Protein AF-D3ASJ3-F1 (afdb_monomer)

Radius of gyration: 15.0 Å; Cα contacts (8 Å, |Δi|>4): 139; chains: 1; bounding box: 30×19×46 Å

pLDDT: mean 93.21, std 3.1, range [78.81, 96.62]

Mean predicted aligned erro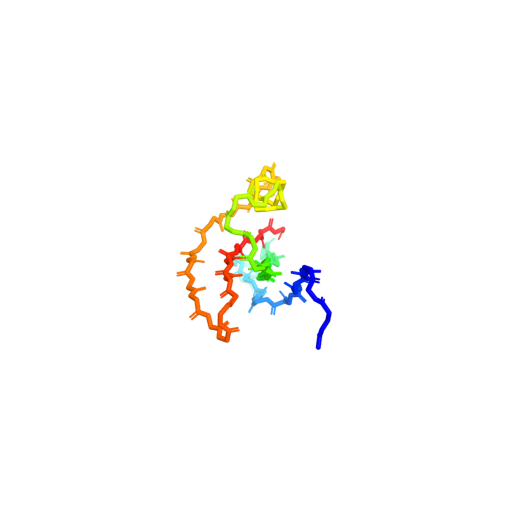r: 3.72 Å

Sequence (72 aa):
MKYPAIVYALDDIENTFANDGVYLSARKYSVTVIDSDPDSSLVGKVASMPTSRFNRHYTKDNLNHDVFEIFF

Structure (mmCIF, N/CA/C/O backbone):
data_AF-D3ASJ3-F1
#
_entry.id   AF-D3ASJ3-F1
#
loop_
_atom_site.group_PDB
_atom_site.id
_atom_site.type_symbol
_atom_site.label_atom_id
_atom_site.label_alt_id
_atom_site.label_comp_id
_atom_site.label_asym_id
_atom_site.label_entity_id
_atom_site.label_seq_id
_atom_site.pdbx_PDB_ins_code
_atom_site.Cartn_x
_atom_site.Cartn_y
_atom_site.Cartn_z
_atom_site.occupancy
_atom_site.B_iso_or_equiv
_atom_site.auth_seq_id
_atom_site.auth_comp_id
_atom_site.auth_asym_id
_atom_site.auth_atom_id
_atom_site.pdbx_PDB_model_num
ATOM 1 N N . MET A 1 1 ? -10.391 -14.047 10.712 1.00 78.81 1 MET A N 1
ATOM 2 C CA . MET A 1 1 ? 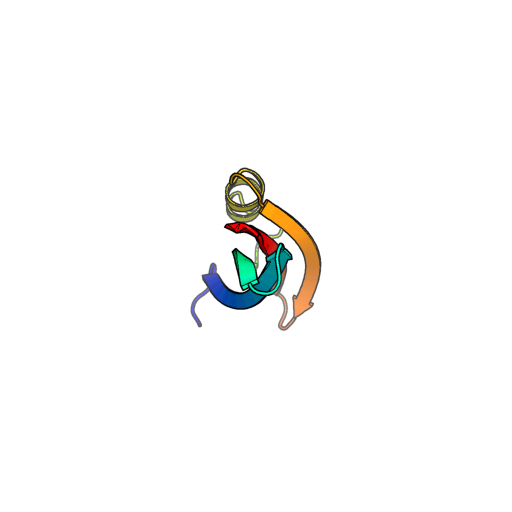-9.167 -13.233 10.898 1.00 78.81 1 MET A CA 1
ATOM 3 C C . MET A 1 1 ? -9.114 -12.754 12.341 1.00 78.81 1 MET A C 1
ATOM 5 O O . MET A 1 1 ? -10.168 -12.675 12.958 1.00 78.81 1 MET A O 1
ATOM 9 N N . LYS A 1 2 ? -7.920 -12.505 12.893 1.00 89.62 2 LYS A N 1
ATOM 10 C CA . LYS A 1 2 ? -7.743 -11.860 14.205 1.00 89.62 2 LYS A CA 1
ATOM 11 C C . LYS A 1 2 ? -7.251 -10.440 13.959 1.00 89.62 2 LYS A C 1
ATOM 13 O O . LYS A 1 2 ? -6.322 -10.292 13.176 1.00 89.62 2 LYS A O 1
ATOM 18 N N . TYR A 1 3 ? -7.881 -9.457 14.591 1.00 91.06 3 TYR A N 1
ATOM 19 C CA . TYR A 1 3 ? -7.557 -8.041 14.427 1.00 91.06 3 TYR A CA 1
ATOM 20 C C . TYR A 1 3 ? -6.715 -7.541 15.613 1.00 91.06 3 TYR A C 1
ATOM 22 O O . TYR A 1 3 ? -6.892 -8.064 16.718 1.00 91.06 3 TYR A O 1
ATOM 30 N N . PRO A 1 4 ? -5.810 -6.569 15.405 1.00 92.75 4 PRO A N 1
ATOM 31 C CA . PRO A 1 4 ? -5.489 -5.928 14.127 1.00 92.75 4 PRO A CA 1
ATOM 32 C C . PRO A 1 4 ? -4.782 -6.872 13.142 1.00 92.75 4 PRO A C 1
ATOM 34 O O . PRO A 1 4 ? -4.053 -7.779 13.545 1.00 92.75 4 PRO A O 1
ATOM 37 N N . ALA A 1 5 ? -5.024 -6.679 11.845 1.00 94.44 5 ALA A N 1
ATOM 38 C CA . ALA A 1 5 ? -4.462 -7.505 10.777 1.00 94.44 5 ALA A CA 1
ATOM 39 C C . ALA A 1 5 ? -3.972 -6.651 9.609 1.00 94.44 5 ALA A C 1
ATOM 41 O O . ALA A 1 5 ? -4.577 -5.636 9.278 1.00 94.44 5 ALA A O 1
ATOM 42 N N . ILE A 1 6 ? -2.918 -7.111 8.937 1.00 94.56 6 ILE A N 1
ATOM 43 C CA . ILE A 1 6 ? -2.477 -6.558 7.657 1.00 94.56 6 ILE A CA 1
ATOM 44 C C . ILE A 1 6 ? -2.692 -7.633 6.599 1.00 94.56 6 ILE A C 1
ATOM 46 O O . ILE A 1 6 ? -2.161 -8.740 6.707 1.00 94.56 6 ILE A O 1
ATOM 50 N N . VAL A 1 7 ? -3.488 -7.312 5.587 1.00 95.38 7 VAL A N 1
ATOM 51 C CA . VAL A 1 7 ? -3.718 -8.168 4.424 1.00 95.38 7 VAL A CA 1
ATOM 52 C C . VAL A 1 7 ? -2.850 -7.658 3.284 1.00 95.38 7 VAL A C 1
ATOM 54 O O . VAL A 1 7 ? -2.942 -6.491 2.917 1.00 95.38 7 VAL A O 1
ATOM 57 N N . TYR A 1 8 ? -2.011 -8.534 2.737 1.00 93.62 8 TYR A N 1
ATOM 58 C CA . TYR A 1 8 ? -1.118 -8.244 1.619 1.00 93.62 8 TYR A CA 1
ATOM 59 C C . TYR A 1 8 ? -1.504 -9.111 0.423 1.00 93.62 8 TYR A C 1
ATOM 61 O O . TYR A 1 8 ? -1.598 -10.333 0.554 1.00 93.62 8 TYR A O 1
ATOM 69 N N . ALA A 1 9 ? -1.722 -8.487 -0.730 1.00 95.44 9 ALA A N 1
ATOM 70 C CA . ALA A 1 9 ? -2.084 -9.173 -1.962 1.00 95.44 9 ALA A CA 1
ATOM 71 C C . ALA A 1 9 ? -1.357 -8.559 -3.162 1.00 95.44 9 ALA A C 1
ATOM 73 O O . ALA A 1 9 ? -1.142 -7.349 -3.212 1.00 95.44 9 ALA A O 1
ATOM 74 N N . LEU A 1 10 ? -0.991 -9.397 -4.136 1.00 94.81 10 LEU A N 1
ATOM 75 C CA . LEU A 1 10 ? -0.587 -8.917 -5.457 1.00 94.81 10 LEU A CA 1
ATOM 76 C C . LEU A 1 10 ? -1.807 -8.269 -6.118 1.00 94.81 10 LEU A C 1
ATOM 78 O O . LEU A 1 10 ? -2.850 -8.911 -6.217 1.00 94.81 10 LEU A O 1
ATOM 82 N N . ASP A 1 11 ? -1.662 -7.010 -6.518 1.00 93.81 11 ASP A N 1
ATOM 83 C CA . ASP A 1 11 ? -2.712 -6.227 -7.173 1.00 93.81 11 ASP A CA 1
ATOM 84 C C . ASP A 1 11 ? -2.539 -6.282 -8.692 1.00 93.81 11 ASP A C 1
ATOM 86 O O . ASP A 1 11 ? -3.484 -6.604 -9.405 1.00 93.81 11 ASP A O 1
ATOM 90 N N . ASP A 1 12 ? -1.316 -6.041 -9.179 1.00 93.75 12 ASP A N 1
ATOM 91 C CA . ASP A 1 12 ? -1.017 -6.044 -10.613 1.00 93.75 12 ASP A CA 1
ATOM 92 C C . ASP A 1 12 ? 0.470 -6.314 -10.913 1.00 93.75 12 ASP A C 1
ATOM 94 O O . ASP A 1 12 ? 1.340 -6.210 -10.039 1.00 93.75 12 ASP A O 1
ATOM 98 N N . ILE A 1 13 ? 0.768 -6.646 -12.170 1.00 93.75 13 ILE A N 1
ATOM 99 C CA . ILE A 1 13 ? 2.116 -6.646 -12.741 1.00 93.75 13 ILE A CA 1
ATOM 100 C C . ILE A 1 13 ? 2.082 -5.801 -14.016 1.00 93.75 13 ILE A C 1
ATOM 102 O O . ILE A 1 13 ? 1.640 -6.257 -15.071 1.00 93.75 13 ILE A O 1
ATOM 106 N N . GLU A 1 14 ? 2.568 -4.569 -13.913 1.00 92.12 14 GLU A N 1
ATOM 107 C CA . GLU A 1 14 ? 2.522 -3.590 -14.991 1.00 92.12 14 GLU A CA 1
ATOM 108 C C . GLU A 1 14 ? 3.798 -3.663 -15.836 1.00 92.12 14 GLU A C 1
ATOM 110 O O . GLU A 1 14 ? 4.914 -3.525 -15.328 1.00 92.12 14 GLU A O 1
ATOM 115 N N . ASN A 1 15 ? 3.635 -3.887 -17.141 1.00 93.81 15 ASN A N 1
ATOM 116 C CA . ASN A 1 15 ? 4.746 -3.944 -18.084 1.00 93.81 15 ASN A CA 1
ATOM 117 C C . ASN A 1 15 ? 4.866 -2.634 -18.867 1.00 93.81 15 ASN A C 1
ATOM 119 O O . ASN A 1 15 ? 3.945 -2.238 -19.580 1.00 93.81 15 ASN A O 1
ATOM 123 N N . THR A 1 16 ? 6.045 -2.022 -18.814 1.00 93.56 16 THR A N 1
ATOM 124 C CA . THR A 1 16 ? 6.448 -0.936 -19.710 1.00 93.56 16 THR A CA 1
ATOM 125 C C . THR A 1 16 ? 7.232 -1.528 -20.870 1.00 93.56 16 THR A C 1
ATOM 127 O O . THR A 1 16 ? 8.190 -2.272 -20.659 1.00 93.56 16 THR A O 1
ATOM 130 N N . PHE A 1 17 ? 6.858 -1.182 -22.099 1.00 95.00 17 PHE A N 1
ATOM 131 C CA . PHE A 1 17 ? 7.461 -1.727 -23.315 1.00 95.00 17 PHE A CA 1
ATOM 132 C C . PHE A 1 17 ? 8.402 -0.717 -23.982 1.00 95.00 17 PHE A C 1
ATOM 134 O O . PHE A 1 17 ? 8.113 0.479 -24.009 1.00 95.00 17 PHE A O 1
ATOM 141 N N . ALA A 1 18 ? 9.514 -1.198 -24.544 1.00 95.25 18 ALA A N 1
ATOM 142 C CA . ALA A 1 18 ? 10.405 -0.429 -25.414 1.00 95.25 18 ALA A CA 1
ATOM 143 C C . ALA A 1 18 ? 11.103 -1.362 -26.416 1.00 95.25 18 ALA A C 1
ATOM 145 O O . ALA A 1 18 ? 11.441 -2.492 -26.069 1.00 95.25 18 ALA A O 1
ATOM 146 N N . ASN A 1 19 ? 11.349 -0.880 -27.641 1.00 93.62 19 ASN A N 1
ATOM 147 C CA . ASN A 1 19 ? 12.004 -1.639 -28.721 1.00 93.62 19 ASN A CA 1
ATOM 148 C C . ASN A 1 19 ? 11.404 -3.046 -28.924 1.00 93.62 19 ASN A C 1
ATOM 150 O O . ASN A 1 19 ? 12.128 -4.039 -28.916 1.00 93.62 19 ASN A O 1
ATOM 154 N N . ASP A 1 20 ? 10.075 -3.124 -29.045 1.00 93.56 20 ASP A N 1
ATOM 155 C CA . ASP A 1 20 ? 9.313 -4.366 -29.261 1.00 93.56 20 ASP A CA 1
ATOM 156 C C . ASP A 1 20 ? 9.473 -5.442 -28.163 1.00 93.56 20 ASP A C 1
ATOM 158 O O . ASP A 1 20 ? 9.108 -6.602 -28.359 1.00 93.56 20 ASP A O 1
ATOM 162 N N . GLY A 1 21 ? 9.970 -5.065 -26.978 1.00 92.50 21 GLY A N 1
ATOM 163 C CA . GLY A 1 21 ? 10.114 -5.944 -25.815 1.00 92.50 21 GLY A CA 1
ATOM 164 C C . GLY A 1 21 ? 9.643 -5.309 -24.505 1.00 92.50 21 GLY A C 1
ATOM 165 O O . GLY A 1 21 ? 9.355 -4.113 -24.433 1.00 92.50 21 GLY A O 1
ATOM 166 N N . VAL A 1 22 ? 9.562 -6.120 -23.445 1.00 94.25 22 VAL A N 1
ATOM 167 C CA . VAL A 1 22 ? 9.307 -5.630 -22.080 1.00 94.25 22 VAL A CA 1
ATOM 168 C C . VAL A 1 22 ? 10.581 -4.976 -21.559 1.00 94.25 22 VAL A C 1
ATOM 170 O O . VAL A 1 22 ? 11.608 -5.632 -21.402 1.00 94.25 22 VAL A O 1
ATOM 173 N N . TYR A 1 23 ? 10.501 -3.679 -21.293 1.00 94.50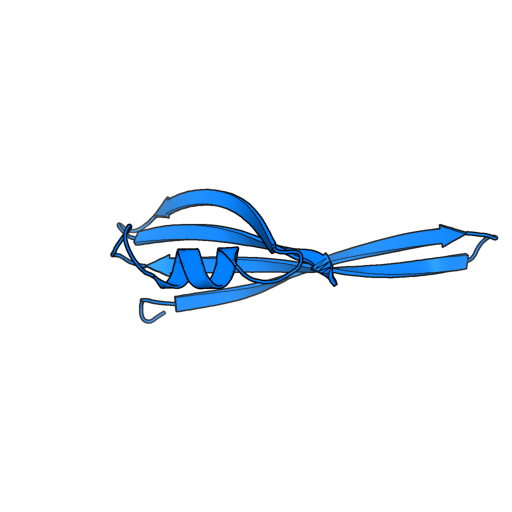 23 TYR A N 1
ATOM 174 C CA . TYR A 1 23 ? 11.588 -2.890 -20.729 1.00 94.50 23 TYR A CA 1
ATOM 175 C C . TYR A 1 23 ? 11.585 -2.927 -19.198 1.00 94.50 23 TYR A C 1
ATOM 177 O O . TYR A 1 23 ? 12.637 -3.073 -18.580 1.00 94.50 23 TYR A O 1
ATOM 185 N N . LEU A 1 24 ? 10.404 -2.828 -18.583 1.00 91.69 24 LEU A N 1
ATOM 186 C CA . LEU A 1 24 ? 10.222 -2.866 -17.133 1.00 91.69 24 LEU A CA 1
ATOM 187 C C . LEU A 1 24 ? 8.972 -3.676 -16.795 1.00 91.69 24 LEU A C 1
ATOM 189 O O . LEU A 1 24 ? 7.971 -3.565 -17.491 1.00 91.69 24 LEU A O 1
ATOM 193 N N . SER A 1 25 ? 9.032 -4.453 -15.717 1.00 92.19 25 SER A N 1
ATOM 194 C CA . SER A 1 25 ? 7.896 -5.183 -15.151 1.00 92.19 25 SER A CA 1
ATOM 195 C C . SER A 1 25 ? 7.778 -4.800 -13.679 1.00 92.19 25 SER A C 1
ATOM 197 O O . SER A 1 25 ? 8.463 -5.386 -12.839 1.00 92.19 25 SER A O 1
ATOM 199 N N . ALA A 1 26 ? 6.931 -3.823 -13.372 1.00 92.56 26 ALA A N 1
ATOM 200 C CA . ALA A 1 26 ? 6.696 -3.359 -12.010 1.00 92.56 26 ALA A CA 1
ATOM 201 C C . 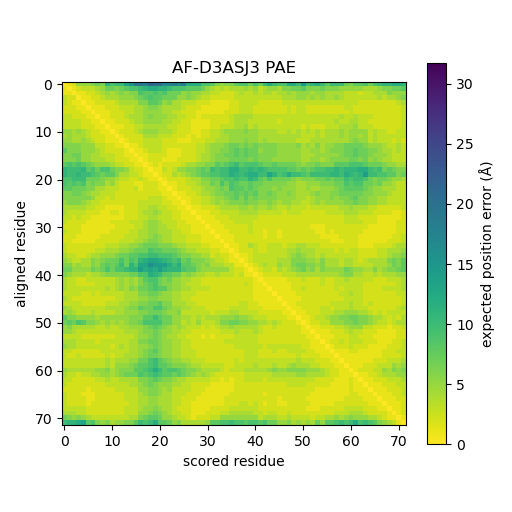ALA A 1 26 ? 5.612 -4.206 -11.336 1.00 92.56 26 ALA A C 1
ATOM 203 O O . ALA A 1 26 ? 4.607 -4.556 -11.953 1.00 92.56 26 ALA A O 1
ATOM 204 N N . ARG A 1 27 ? 5.797 -4.545 -10.062 1.00 93.94 27 ARG A N 1
ATOM 205 C CA . ARG A 1 27 ? 4.784 -5.252 -9.272 1.00 93.94 27 ARG A CA 1
ATOM 206 C C . ARG A 1 27 ? 4.055 -4.268 -8.384 1.00 93.94 27 ARG A C 1
ATOM 208 O O . ARG A 1 27 ? 4.665 -3.561 -7.583 1.00 93.94 27 ARG A O 1
ATOM 215 N N . LYS A 1 28 ? 2.734 -4.288 -8.476 1.00 94.56 28 LYS A N 1
ATOM 216 C CA . LYS A 1 28 ? 1.852 -3.518 -7.617 1.00 94.56 28 LYS A CA 1
ATOM 217 C C . LYS A 1 28 ? 1.222 -4.447 -6.593 1.00 94.56 28 LYS A C 1
ATOM 219 O O . LYS A 1 28 ? 0.702 -5.508 -6.933 1.00 94.56 28 LYS A O 1
ATOM 224 N N . TYR A 1 29 ? 1.251 -4.041 -5.334 1.00 95.38 29 TYR A N 1
ATOM 225 C CA . TYR A 1 29 ? 0.623 -4.765 -4.239 1.00 95.38 29 TYR A CA 1
ATOM 226 C C . TYR A 1 29 ? -0.414 -3.894 -3.550 1.00 95.38 29 TYR A C 1
ATOM 228 O O . TYR A 1 29 ? -0.220 -2.689 -3.393 1.00 95.38 29 TYR A O 1
ATOM 236 N N . SER A 1 30 ? -1.489 -4.528 -3.094 1.00 96.12 30 SER A N 1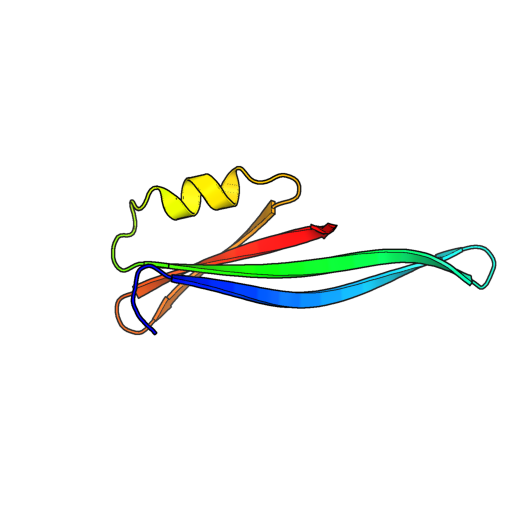
ATOM 237 C CA . SER A 1 30 ? -2.476 -3.922 -2.212 1.00 96.12 30 SER A CA 1
ATOM 238 C C . SER A 1 30 ? -2.203 -4.358 -0.777 1.00 96.12 30 SER A C 1
ATOM 240 O O . SER A 1 30 ? -2.064 -5.550 -0.484 1.00 96.12 30 SER A O 1
ATOM 242 N N . VAL A 1 31 ? -2.123 -3.381 0.122 1.00 96.06 31 VAL A N 1
ATOM 243 C CA . VAL A 1 31 ? -1.935 -3.580 1.558 1.00 96.06 31 VAL A CA 1
ATOM 244 C C . VAL A 1 31 ? -3.121 -2.977 2.281 1.00 96.06 31 VAL A C 1
ATOM 246 O O . VAL A 1 31 ? -3.316 -1.770 2.245 1.00 96.06 31 VAL A O 1
ATOM 249 N N . THR A 1 32 ? -3.922 -3.809 2.936 1.00 96.56 32 THR A N 1
ATOM 250 C CA . THR A 1 32 ? -5.061 -3.348 3.738 1.00 96.56 32 THR A CA 1
ATOM 251 C C . THR A 1 32 ? -4.754 -3.542 5.214 1.00 96.56 32 THR A C 1
ATOM 253 O O . THR A 1 32 ? -4.582 -4.676 5.665 1.00 96.56 32 THR A O 1
ATOM 256 N N . VAL A 1 33 ? -4.687 -2.445 5.964 1.00 96.06 33 VAL A N 1
ATOM 257 C CA . VAL A 1 33 ? -4.626 -2.463 7.428 1.00 96.06 33 VAL A CA 1
ATOM 258 C C . VAL A 1 33 ? -6.055 -2.515 7.948 1.00 96.06 33 VAL A C 1
ATOM 260 O O . VAL A 1 33 ? -6.876 -1.688 7.563 1.00 96.06 33 VAL A O 1
ATOM 263 N N . ILE A 1 34 ? -6.360 -3.513 8.776 1.00 95.81 34 ILE A N 1
ATOM 264 C CA . ILE A 1 34 ? -7.681 -3.701 9.372 1.00 95.81 34 ILE A CA 1
ATOM 265 C C . ILE A 1 34 ? -7.553 -3.622 10.888 1.00 95.81 34 ILE A C 1
ATOM 267 O O . ILE A 1 34 ? -6.941 -4.502 11.503 1.00 95.81 34 ILE A O 1
ATOM 271 N N . ASP A 1 35 ? -8.157 -2.598 11.479 1.00 94.50 35 ASP A N 1
ATOM 272 C CA . ASP A 1 35 ? -8.104 -2.330 12.916 1.00 94.50 35 ASP A CA 1
ATOM 273 C C . ASP A 1 35 ? -9.456 -1.806 13.427 1.00 94.50 35 ASP A C 1
ATOM 275 O O . ASP A 1 35 ? -10.183 -1.118 12.716 1.00 94.50 35 ASP A O 1
ATOM 279 N N . SER A 1 36 ? -9.823 -2.137 14.663 1.00 93.81 36 SER A N 1
ATOM 280 C CA . SER A 1 36 ? -10.968 -1.509 15.335 1.00 93.81 36 SER A CA 1
ATOM 281 C C . SER A 1 36 ? -10.646 -0.094 15.810 1.00 93.81 36 SER A C 1
ATOM 283 O O . SER A 1 36 ? -11.552 0.728 15.917 1.00 93.81 36 SER A O 1
ATOM 285 N N . ASP A 1 37 ? -9.373 0.181 16.106 1.00 92.69 37 ASP A N 1
ATOM 286 C CA . ASP A 1 37 ? -8.903 1.487 16.558 1.00 92.69 37 ASP A CA 1
ATOM 287 C C . ASP A 1 37 ? -8.515 2.365 15.351 1.00 92.69 37 ASP A C 1
ATOM 289 O O . ASP A 1 37 ? -7.574 2.015 14.631 1.00 92.69 37 ASP A O 1
ATOM 293 N N . PRO A 1 38 ? -9.222 3.482 15.092 1.00 84.50 38 PRO A N 1
ATOM 294 C CA . PRO A 1 38 ? -8.889 4.384 13.991 1.00 84.50 38 PRO A CA 1
ATOM 295 C C . PRO A 1 38 ? -7.574 5.150 14.209 1.00 84.50 38 PRO A C 1
ATOM 297 O O . PRO A 1 38 ? -6.959 5.572 13.233 1.00 84.50 38 PRO A O 1
ATOM 300 N N . ASP A 1 39 ? -7.111 5.298 15.455 1.00 86.62 39 ASP A N 1
ATOM 301 C CA . ASP A 1 39 ? -5.886 6.036 15.802 1.00 86.62 39 ASP A CA 1
ATOM 302 C C . ASP A 1 39 ? -4.658 5.108 15.924 1.00 86.62 39 ASP A C 1
ATOM 304 O O . ASP A 1 39 ? -3.601 5.471 16.455 1.00 86.62 39 ASP A O 1
ATOM 308 N N . SER A 1 40 ? -4.773 3.884 15.400 1.00 88.62 40 SER A N 1
ATOM 309 C CA . SER A 1 40 ? -3.724 2.871 15.441 1.00 88.62 40 SER A CA 1
ATOM 310 C C . SER A 1 40 ? -2.459 3.311 14.699 1.00 88.62 40 SER A C 1
ATOM 312 O O . SER A 1 40 ? -2.461 3.666 13.517 1.00 88.62 40 SER A O 1
ATOM 314 N N . SER A 1 41 ? -1.307 3.177 15.366 1.00 92.25 41 SER A N 1
ATOM 315 C CA . SER A 1 41 ? 0.006 3.497 14.776 1.00 92.25 41 SER A CA 1
ATOM 316 C C . SER A 1 41 ? 0.372 2.649 13.547 1.00 92.25 41 SER A C 1
ATOM 318 O O . SER A 1 41 ? 1.320 2.983 12.831 1.00 92.25 41 SER A O 1
ATOM 320 N N . LEU A 1 42 ? -0.340 1.542 13.297 1.00 91.75 42 LEU A N 1
ATOM 321 C CA . LEU A 1 42 ? -0.089 0.644 12.168 1.00 91.75 42 LEU A CA 1
ATOM 322 C C . LEU A 1 42 ? -0.294 1.344 10.825 1.00 91.75 42 LEU A C 1
ATOM 324 O O . LEU A 1 42 ? 0.546 1.198 9.938 1.00 91.75 42 LEU A O 1
ATOM 328 N N . VAL A 1 43 ? -1.352 2.150 10.706 1.00 92.25 43 VAL A N 1
ATOM 329 C CA . VAL A 1 43 ? -1.657 2.916 9.491 1.00 92.25 43 VAL A CA 1
ATOM 330 C C . VAL A 1 43 ? -0.506 3.869 9.172 1.00 92.25 43 VAL A C 1
ATOM 332 O O . VAL A 1 43 ? 0.002 3.877 8.053 1.00 92.25 43 VAL A O 1
ATOM 335 N N . GLY A 1 44 ? -0.010 4.593 10.182 1.00 92.44 44 GLY A N 1
ATOM 336 C CA . GLY A 1 44 ? 1.134 5.496 10.035 1.00 92.44 44 GLY A CA 1
ATOM 337 C C . GLY A 1 44 ? 2.429 4.782 9.634 1.00 92.44 44 GLY A C 1
ATOM 338 O O . GLY A 1 44 ? 3.183 5.286 8.803 1.00 92.44 44 GLY A O 1
ATOM 339 N N . LYS A 1 45 ? 2.678 3.577 10.164 1.00 93.31 45 LYS A N 1
ATOM 340 C CA . LYS A 1 45 ? 3.843 2.764 9.772 1.00 93.31 45 LYS A CA 1
ATOM 341 C C . LYS A 1 45 ? 3.760 2.320 8.313 1.00 93.31 45 LYS A C 1
ATOM 343 O O . LYS A 1 45 ? 4.755 2.445 7.605 1.00 93.31 45 LYS A O 1
ATOM 348 N N . VAL A 1 46 ? 2.598 1.853 7.852 1.00 92.50 46 VAL A N 1
ATOM 349 C CA . VAL A 1 46 ? 2.408 1.455 6.446 1.00 92.50 46 VAL A CA 1
ATOM 350 C C . VAL A 1 46 ? 2.512 2.667 5.520 1.00 92.50 46 VAL A C 1
ATOM 352 O O . VAL A 1 46 ? 3.218 2.596 4.519 1.00 92.50 46 VAL A O 1
ATOM 355 N N . ALA A 1 47 ? 1.926 3.804 5.903 1.00 92.06 47 ALA A N 1
ATOM 356 C CA . ALA A 1 47 ? 2.037 5.056 5.154 1.00 92.06 47 ALA A CA 1
ATOM 357 C C . ALA A 1 47 ? 3.487 5.562 5.019 1.00 92.06 47 ALA A C 1
ATOM 359 O O . ALA A 1 47 ? 3.820 6.242 4.052 1.00 92.06 47 ALA A O 1
ATOM 360 N N . SER A 1 48 ? 4.363 5.231 5.975 1.00 93.00 48 SER A N 1
ATOM 361 C CA . SER A 1 48 ? 5.781 5.616 5.942 1.00 93.00 48 SER A CA 1
ATOM 362 C C . SER A 1 48 ? 6.656 4.738 5.039 1.00 93.00 48 SER A C 1
ATOM 364 O O . SER A 1 48 ? 7.834 5.045 4.845 1.00 93.00 48 SER A O 1
ATOM 366 N N . MET A 1 49 ? 6.117 3.640 4.492 1.00 90.75 49 MET A N 1
ATOM 367 C CA . MET A 1 49 ? 6.886 2.757 3.618 1.00 90.75 49 MET A CA 1
ATOM 368 C C . MET A 1 49 ? 7.228 3.462 2.294 1.00 90.75 49 MET A C 1
ATOM 370 O O . MET A 1 49 ? 6.384 4.180 1.743 1.00 90.75 49 MET A O 1
ATOM 374 N N . PRO A 1 50 ? 8.441 3.241 1.747 1.00 89.50 50 PRO A N 1
ATOM 375 C CA . PRO A 1 50 ? 8.794 3.713 0.414 1.00 89.50 50 PRO A CA 1
ATOM 376 C C . PRO A 1 50 ? 7.765 3.245 -0.611 1.00 89.50 50 PRO A C 1
ATOM 378 O O . PRO A 1 50 ? 7.218 2.155 -0.462 1.00 89.50 50 PRO A O 1
ATOM 381 N N . THR A 1 51 ? 7.508 4.089 -1.615 1.00 90.25 51 THR A N 1
ATOM 382 C CA . THR A 1 51 ? 6.571 3.832 -2.727 1.00 90.25 51 THR A CA 1
ATOM 383 C C . THR A 1 51 ? 5.139 3.472 -2.312 1.00 90.25 51 THR A C 1
ATOM 385 O O . THR A 1 51 ? 4.347 3.072 -3.165 1.00 90.25 51 THR A O 1
ATOM 388 N N . SER A 1 52 ? 4.772 3.655 -1.037 1.00 93.69 52 SER A N 1
ATOM 389 C CA . SER A 1 52 ? 3.398 3.473 -0.583 1.00 93.69 52 SER A CA 1
ATOM 390 C C . SER A 1 52 ? 2.539 4.679 -0.958 1.00 93.69 52 SER A C 1
ATOM 392 O O . SER A 1 52 ? 2.960 5.836 -0.873 1.00 93.69 52 SER A O 1
ATOM 394 N N . ARG A 1 53 ? 1.308 4.402 -1.378 1.00 94.12 53 ARG A N 1
ATOM 395 C CA . ARG A 1 53 ? 0.293 5.401 -1.686 1.00 94.12 53 ARG A CA 1
ATOM 396 C C . ARG A 1 53 ? -1.005 5.008 -1.009 1.00 94.12 53 ARG A C 1
ATOM 398 O O . ARG A 1 53 ? -1.516 3.916 -1.238 1.00 94.12 53 ARG A O 1
ATOM 405 N N . PHE A 1 54 ? -1.564 5.909 -0.212 1.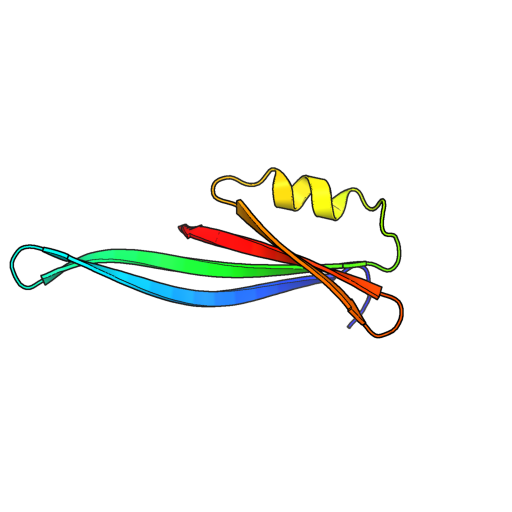00 94.81 54 PHE A N 1
ATOM 406 C CA . PHE A 1 54 ? -2.912 5.724 0.309 1.00 94.81 54 PHE A CA 1
ATOM 407 C C . PHE A 1 54 ? -3.917 5.726 -0.850 1.00 94.81 54 PHE A C 1
ATOM 409 O O . PHE A 1 54 ? -3.925 6.650 -1.664 1.00 94.81 54 PHE A O 1
ATOM 416 N N . ASN A 1 55 ? -4.738 4.681 -0.938 1.00 95.38 55 ASN A N 1
ATOM 417 C CA . ASN A 1 55 ? -5.761 4.540 -1.971 1.00 95.38 55 ASN A CA 1
ATOM 418 C C . ASN A 1 55 ? -7.126 4.974 -1.426 1.00 95.38 55 ASN A C 1
ATOM 420 O O . ASN A 1 55 ? -7.742 5.891 -1.969 1.00 95.38 55 ASN A O 1
ATOM 424 N N . ARG A 1 56 ? -7.592 4.336 -0.345 1.00 95.56 56 ARG A N 1
ATOM 425 C CA . ARG A 1 56 ? -8.899 4.626 0.256 1.00 95.56 56 ARG A CA 1
ATOM 426 C C . ARG A 1 56 ? -9.012 4.106 1.682 1.00 95.56 56 ARG A C 1
ATOM 428 O O . ARG A 1 56 ? -8.381 3.113 2.035 1.00 95.56 56 ARG A O 1
ATOM 435 N N . HIS A 1 57 ? -9.921 4.714 2.433 1.00 95.44 57 HIS A N 1
ATOM 436 C CA . HIS A 1 57 ? -10.410 4.216 3.714 1.00 95.44 57 HIS A CA 1
ATOM 437 C C . HIS A 1 57 ? -11.888 3.841 3.588 1.00 95.44 57 HIS A C 1
ATOM 439 O O . HIS A 1 57 ? -12.651 4.528 2.902 1.00 95.44 57 HIS A O 1
ATOM 445 N N . TYR A 1 58 ? -12.299 2.764 4.252 1.00 96.25 58 TYR A N 1
ATOM 446 C CA . TYR A 1 58 ? -13.707 2.425 4.435 1.00 96.25 58 TYR A CA 1
ATOM 447 C C . TYR A 1 58 ? -13.910 1.624 5.719 1.00 96.25 58 TYR A C 1
ATOM 449 O O . TYR A 1 58 ? -12.995 0.967 6.211 1.00 96.25 58 TYR A O 1
ATOM 457 N N . THR A 1 59 ? -15.134 1.635 6.238 1.00 95.56 59 THR A N 1
ATOM 458 C CA . THR A 1 59 ? -15.499 0.832 7.403 1.00 95.56 59 THR A CA 1
ATOM 459 C C . THR A 1 59 ? -16.354 -0.357 6.990 1.00 95.56 59 THR A C 1
ATOM 461 O O . THR A 1 59 ? -17.243 -0.260 6.140 1.00 95.56 59 THR A O 1
ATOM 464 N N . LYS A 1 60 ? -16.065 -1.518 7.576 1.00 94.31 60 LYS A N 1
ATOM 465 C CA . LYS A 1 60 ? -16.847 -2.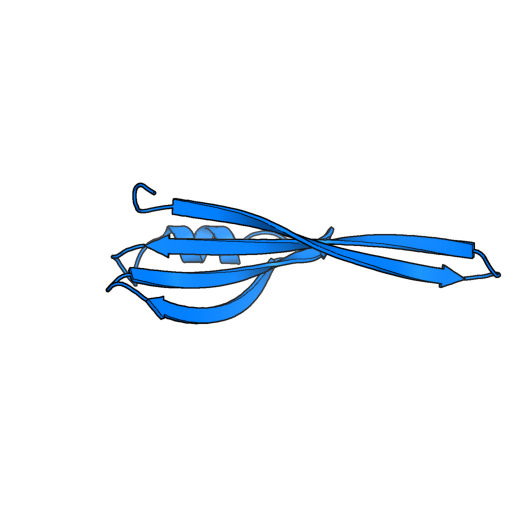740 7.379 1.00 94.31 60 LYS A CA 1
ATOM 466 C C . LYS A 1 60 ? -16.750 -3.597 8.629 1.00 94.31 60 LYS A C 1
ATOM 468 O O . LYS A 1 60 ? -15.665 -3.743 9.18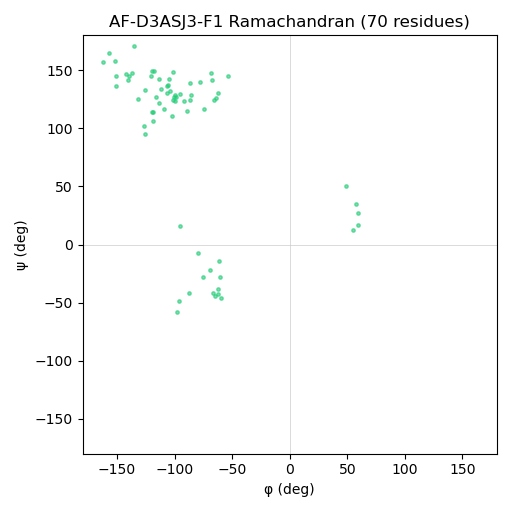3 1.00 94.31 60 LYS A O 1
ATOM 473 N N . ASP A 1 61 ? -17.880 -4.153 9.058 1.00 93.69 61 ASP A N 1
ATOM 474 C CA . ASP A 1 61 ? -17.974 -5.011 10.246 1.00 93.69 61 ASP A CA 1
ATOM 475 C C . ASP A 1 61 ? -17.487 -4.314 11.537 1.00 93.69 61 ASP A C 1
ATOM 477 O O . ASP A 1 61 ? -16.909 -4.946 12.415 1.00 93.69 61 ASP A O 1
ATOM 481 N N . ASN A 1 62 ? -17.722 -2.996 11.645 1.00 92.00 62 ASN A N 1
ATOM 482 C CA . ASN A 1 62 ? -17.243 -2.134 12.737 1.00 92.00 62 ASN A CA 1
ATOM 483 C C . ASN A 1 62 ? -15.704 -2.093 12.880 1.00 92.00 62 ASN A C 1
ATOM 485 O O . ASN A 1 62 ? -15.176 -1.876 13.969 1.00 92.00 62 ASN A O 1
ATOM 489 N N . LEU A 1 63 ? -14.992 -2.317 11.774 1.00 94.81 63 LEU A N 1
ATOM 490 C CA . LEU A 1 63 ? -13.542 -2.194 11.658 1.00 94.81 63 LEU A CA 1
ATOM 491 C C . LEU A 1 63 ? -13.199 -1.141 10.603 1.00 94.81 63 LEU A C 1
ATOM 493 O O . LEU A 1 63 ? -13.934 -0.971 9.625 1.00 94.81 63 LEU A O 1
ATOM 497 N N . ASN A 1 64 ? -12.070 -0.476 10.801 1.00 95.12 64 ASN A N 1
ATOM 498 C CA . ASN A 1 64 ? -11.444 0.460 9.879 1.00 95.12 64 ASN A CA 1
ATOM 499 C C . ASN A 1 64 ? -10.563 -0.319 8.903 1.00 95.12 64 ASN A C 1
ATOM 501 O O . ASN A 1 64 ? -9.763 -1.149 9.330 1.00 95.12 64 ASN A O 1
ATOM 505 N N . HIS A 1 65 ? -10.736 -0.078 7.603 1.00 95.88 65 HIS A N 1
ATOM 506 C CA . HIS A 1 65 ? -9.950 -0.695 6.536 1.00 95.88 65 HIS A CA 1
ATOM 507 C C . HIS A 1 65 ? -9.221 0.406 5.776 1.00 95.88 65 HIS A C 1
ATOM 509 O O . HIS A 1 65 ? -9.827 1.125 4.978 1.00 95.88 65 HIS A O 1
ATOM 515 N N . ASP A 1 66 ? -7.917 0.507 5.999 1.00 96.31 66 ASP A N 1
ATOM 516 C CA . ASP A 1 66 ? -7.045 1.475 5.340 1.00 96.31 66 ASP A CA 1
ATOM 517 C C . ASP A 1 66 ? -6.248 0.779 4.244 1.00 96.31 66 ASP A C 1
ATOM 519 O O . ASP A 1 66 ? -5.395 -0.072 4.510 1.00 96.31 66 ASP A O 1
ATOM 523 N N . VAL A 1 67 ? -6.560 1.113 2.992 1.00 96.62 67 VAL A N 1
ATOM 524 C CA . VAL A 1 67 ? -5.974 0.479 1.812 1.00 96.62 67 VAL A CA 1
ATOM 525 C C . VAL A 1 67 ? -4.852 1.343 1.258 1.00 96.62 67 VAL A C 1
ATOM 527 O O . VAL A 1 67 ? -5.047 2.509 0.907 1.00 96.62 67 VAL A O 1
ATOM 530 N N . PHE A 1 68 ? -3.697 0.716 1.093 1.00 96.50 68 PHE A N 1
ATOM 531 C CA . PHE A 1 68 ? -2.506 1.264 0.475 1.00 96.50 68 PHE A CA 1
ATOM 532 C C . PHE A 1 68 ? -2.146 0.466 -0.773 1.00 96.50 68 PHE A C 1
ATOM 534 O O . PHE A 1 68 ? -2.366 -0.742 -0.858 1.00 96.50 68 PHE A O 1
ATOM 541 N N . GLU A 1 69 ? -1.552 1.151 -1.734 1.00 95.94 69 GLU A N 1
ATOM 542 C CA . GLU A 1 69 ? -0.878 0.555 -2.877 1.00 95.94 69 GLU A CA 1
ATOM 543 C C . GLU A 1 69 ? 0.624 0.710 -2.684 1.00 95.94 69 GLU A C 1
ATOM 545 O O . GLU A 1 69 ? 1.083 1.779 -2.288 1.00 95.94 69 GLU A O 1
ATOM 550 N N . ILE A 1 70 ? 1.388 -0.340 -2.963 1.00 94.31 70 ILE A N 1
ATOM 551 C CA . ILE A 1 70 ? 2.851 -0.308 -2.915 1.00 94.31 70 ILE A CA 1
ATOM 552 C C . ILE A 1 70 ? 3.386 -0.787 -4.261 1.00 94.31 70 ILE A C 1
ATOM 554 O O . ILE A 1 70 ? 2.940 -1.815 -4.775 1.00 94.31 70 ILE A O 1
ATOM 558 N N . PHE A 1 71 ? 4.341 -0.042 -4.812 1.00 90.56 71 PHE A N 1
ATOM 559 C CA . PHE A 1 71 ? 4.934 -0.291 -6.126 1.00 90.56 71 PHE A CA 1
ATOM 560 C C . PHE A 1 71 ? 6.399 -0.731 -5.985 1.00 90.56 71 PHE A C 1
ATOM 562 O O . PHE A 1 71 ? 7.154 -0.098 -5.245 1.00 9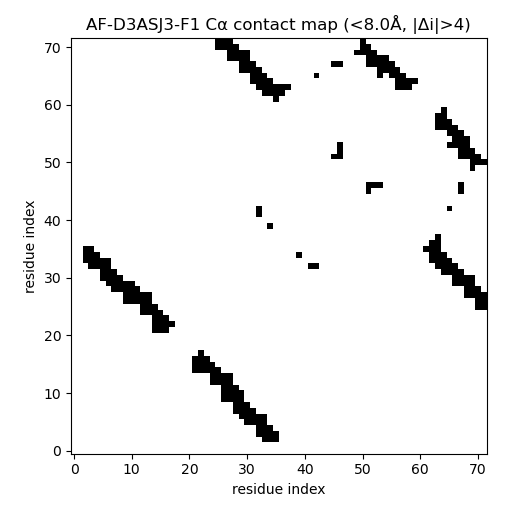0.56 71 PHE A O 1
ATOM 569 N N . PHE A 1 72 ? 6.803 -1.784 -6.698 1.00 82.75 72 PHE A N 1
ATOM 570 C CA . PHE A 1 72 ? 8.181 -2.290 -6.761 1.00 82.75 72 PHE A CA 1
ATOM 571 C C . PHE A 1 72 ? 8.642 -2.510 -8.197 1.00 82.75 72 PHE A C 1
ATOM 573 O O . PHE A 1 72 ? 7.799 -2.937 -9.019 1.00 82.75 72 PHE A O 1
#

Organism: NCBI:txid566550

Secondary structure (DSSP, 8-state):
--SSEEEEEEEEEEEEEETTEEEEEEEEEEEEEEES-TT-HHHHHHHTSTTEEEEEEEEETTEEEEEEEEE-

Nearest PDB structures (foldseek):
  4lu5-assembly1_I  TM=5.831E-01  e=2.522E+00  Mus musculus
  1mhh-assembly2_D  TM=5.936E-01  e=2.684E+00  Mus musculus
  1rjl-assembly1_B  TM=4.834E-01  e=1.354E+00  Mus musculus
  7yrh-assembly1_F  TM=4.579E-01  e=9.916E-01  Coxsackievirus A16
  7wdf-assembly1_D  TM=3.234E-01  e=8.228E+00  Mus musculus

Foldseek 3Di:
DDPQDKDKDFDDWDFDDDPNGTPDTKTKMKIKGKHLDPPDCVLVVQVPDPQKDFDDWDDDPSIIITIIMHMD

Solvent-accessible surface area (backbone atoms only — not comparable to full-atom values): 4221 Å² total; per-residue (Å²): 139,70,79,71,38,76,49,79,42,85,68,48,73,51,71,44,72,49,94,96,38,81,68,43,77,36,41,32,30,38,38,35,40,35,27,73,57,88,86,45,66,63,58,58,55,55,63,67,39,83,63,42,39,84,71,51,75,52,75,58,97,83,24,39,36,43,32,29,37,35,60,84